Protein AF-A0A6L5C027-F1 (afdb_monomer_lite)

Sequence (133 aa):
MFKRNLLSKTFIPHSMFSRAAFEQFALDFLCLGNGYLERRRSVPGGTWQLVPPLAKYMRAGPEGRFYQVQRFKNEHAFEAGECVYLREADLHQEIYGLPEWISALQSALLNESATLFRRKYYENGSHAGFTCT

Radius of gyration: 21.24 Å; chains: 1; bounding box: 52×37×56 Å

Foldseek 3Di:
DVVLVVVLVPDDADQQEHSVQSSQQVCCCQAFQKGKWFFDADPVRDGRHTHTDNRVQWDQDPPRWIWGDPDDPDTDIDDHPRMDMGGDDDPPDPGHHHHPCVVVVVVVVVVVVVVVVVVCCVVVVDPPDDDDD

Secondary structure (DSSP, 8-state):
-HHHHHHHHHPPPBTTB-HHHHHHHHHHHHHHSEEEEEEEEPTTS-EEEEE---GGGEEE-GGG-EEEESSTT-EEEPPTTTEEEEE---SS-SSSPPPTHHHHHHHHHHHHHHHHHHHHHHHT---S-----

Structure (mmCIF, N/CA/C/O backbone):
data_AF-A0A6L5C027-F1
#
_entry.id   AF-A0A6L5C027-F1
#
loop_
_atom_site.group_PDB
_atom_site.id
_atom_site.type_symbol
_atom_site.label_atom_id
_atom_site.label_alt_id
_atom_site.label_comp_id
_atom_site.label_asym_id
_atom_site.label_entity_id
_atom_site.label_seq_id
_atom_site.pdbx_PDB_ins_code
_atom_site.Cartn_x
_atom_site.Cartn_y
_atom_site.Cartn_z
_atom_site.occupancy
_atom_site.B_iso_or_equiv
_atom_site.auth_seq_id
_atom_site.auth_comp_id
_atom_site.auth_asym_id
_atom_site.auth_atom_id
_atom_site.pdbx_PDB_model_num
ATOM 1 N N . MET A 1 1 ? 6.146 -10.064 -7.812 1.00 59.22 1 MET A N 1
ATOM 2 C CA . MET A 1 1 ? 4.889 -10.858 -7.838 1.00 59.22 1 MET A CA 1
ATOM 3 C C . MET A 1 1 ? 4.970 -12.213 -7.126 1.00 59.22 1 MET A C 1
ATOM 5 O O . MET A 1 1 ? 3.983 -12.604 -6.518 1.00 59.22 1 MET A O 1
ATOM 9 N N . PHE A 1 2 ? 6.106 -12.925 -7.141 1.00 72.44 2 PHE A N 1
ATOM 10 C CA . PHE A 1 2 ? 6.237 -14.222 -6.450 1.00 72.44 2 PHE A CA 1
ATOM 11 C C . PHE A 1 2 ? 6.004 -14.142 -4.926 1.00 72.44 2 PHE A C 1
ATOM 13 O O . PHE A 1 2 ? 5.174 -14.885 -4.407 1.00 72.44 2 PHE A O 1
ATOM 20 N N . LYS A 1 3 ? 6.643 -13.181 -4.233 1.00 74.75 3 LYS A N 1
ATOM 21 C CA . LYS A 1 3 ? 6.467 -12.950 -2.782 1.00 74.75 3 LYS A CA 1
ATOM 22 C C . LYS A 1 3 ? 4.982 -12.779 -2.392 1.00 74.75 3 LYS A C 1
ATOM 24 O O . LYS A 1 3 ? 4.515 -13.442 -1.475 1.00 74.75 3 LYS A O 1
ATOM 29 N N . ARG A 1 4 ? 4.212 -11.983 -3.152 1.00 77.88 4 ARG A N 1
ATOM 30 C CA . ARG A 1 4 ? 2.757 -11.795 -2.955 1.00 77.88 4 ARG A CA 1
ATOM 31 C C . ARG A 1 4 ? 1.981 -13.112 -3.041 1.00 77.88 4 ARG A C 1
ATOM 33 O O . ARG A 1 4 ? 1.147 -13.398 -2.190 1.00 77.88 4 ARG A O 1
ATOM 40 N N . ASN A 1 5 ? 2.251 -13.917 -4.069 1.00 78.94 5 ASN A N 1
ATOM 41 C CA . ASN A 1 5 ? 1.534 -15.177 -4.276 1.00 78.94 5 ASN A CA 1
ATOM 42 C C . ASN A 1 5 ? 1.873 -16.213 -3.190 1.00 78.94 5 ASN A C 1
ATOM 44 O O . ASN A 1 5 ? 1.002 -16.986 -2.798 1.00 78.94 5 ASN A O 1
ATOM 48 N N . LEU A 1 6 ? 3.110 -16.213 -2.679 1.00 82.38 6 LEU A N 1
ATOM 49 C CA . LEU A 1 6 ? 3.509 -17.045 -1.543 1.00 82.38 6 LEU A CA 1
ATOM 50 C C . LEU A 1 6 ? 2.770 -16.630 -0.264 1.00 82.38 6 LEU A C 1
ATOM 52 O O . LEU A 1 6 ? 2.165 -17.480 0.383 1.00 82.38 6 LEU A O 1
ATOM 56 N N . LEU A 1 7 ? 2.743 -15.327 0.035 1.00 78.69 7 LEU A N 1
ATOM 57 C CA . LEU A 1 7 ? 2.018 -14.778 1.182 1.00 78.69 7 LEU A CA 1
ATOM 58 C C . LEU A 1 7 ? 0.522 -15.103 1.112 1.00 78.69 7 LEU A C 1
ATOM 60 O O . LEU A 1 7 ? -0.064 -15.522 2.108 1.00 78.69 7 LEU A O 1
ATOM 64 N N . SER A 1 8 ? -0.098 -14.957 -0.066 1.00 75.69 8 SER A N 1
ATOM 65 C CA . SER A 1 8 ? -1.503 -15.331 -0.263 1.00 75.69 8 SER A CA 1
ATOM 66 C C . SER A 1 8 ? -1.705 -16.819 0.022 1.00 75.69 8 SER A C 1
ATOM 68 O O . SER A 1 8 ? -2.650 -17.196 0.706 1.00 75.69 8 SER A O 1
ATOM 70 N N . LYS A 1 9 ? -0.810 -17.709 -0.426 1.00 76.88 9 LYS A N 1
ATOM 71 C CA . LYS A 1 9 ? -0.921 -19.151 -0.135 1.00 76.88 9 LYS A CA 1
ATOM 72 C C . LYS A 1 9 ? -0.850 -19.475 1.360 1.00 76.88 9 LYS A C 1
ATOM 74 O O . LYS A 1 9 ? -1.609 -20.331 1.796 1.00 76.88 9 LYS A O 1
ATOM 79 N N . THR A 1 10 ? -0.014 -18.781 2.128 1.00 80.56 10 THR A N 1
ATOM 80 C CA . THR A 1 10 ? 0.103 -18.965 3.587 1.00 80.56 10 THR A CA 1
ATOM 81 C C . THR A 1 10 ? -1.000 -18.275 4.390 1.00 80.56 10 THR A C 1
ATOM 83 O O . THR A 1 10 ? -1.108 -18.495 5.593 1.00 80.56 10 THR A O 1
ATOM 86 N N . PHE A 1 11 ? -1.818 -17.434 3.753 1.00 81.25 11 PHE A N 1
ATOM 87 C CA . PHE A 1 11 ? -2.873 -16.693 4.429 1.00 81.25 11 PHE A CA 1
ATOM 88 C C . PHE A 1 11 ? -4.040 -17.603 4.833 1.00 81.25 11 PHE A C 1
ATOM 90 O O . PHE A 1 11 ? -4.673 -18.250 3.988 1.00 81.25 11 PHE A O 1
ATOM 97 N N . ILE A 1 12 ? -4.347 -17.599 6.132 1.00 78.62 12 ILE A N 1
ATOM 98 C CA . ILE A 1 12 ? -5.512 -18.267 6.710 1.00 78.62 12 ILE A CA 1
ATOM 99 C C . ILE A 1 12 ? -6.711 -17.324 6.541 1.00 78.62 12 ILE A C 1
ATOM 101 O O . ILE A 1 12 ? -6.691 -16.221 7.089 1.00 78.62 12 ILE A O 1
ATOM 105 N N . PRO A 1 13 ? -7.743 -17.709 5.772 1.00 75.94 13 PRO A N 1
ATOM 106 C CA . PRO A 1 13 ? -8.883 -16.840 5.519 1.00 75.94 13 PRO A CA 1
ATOM 107 C C . PRO A 1 13 ? -9.633 -16.536 6.818 1.00 75.94 13 PRO A C 1
ATOM 109 O O . PRO A 1 13 ? -9.960 -17.442 7.583 1.00 75.94 13 PRO A O 1
ATOM 112 N N . HIS A 1 14 ? -9.937 -15.259 7.039 1.00 80.06 14 HIS A N 1
ATOM 113 C CA . HIS A 1 14 ? -10.714 -14.795 8.181 1.00 80.06 14 HIS A CA 1
ATOM 114 C C . HIS A 1 14 ? -12.042 -14.204 7.693 1.00 80.06 14 HIS A C 1
ATOM 116 O O . HIS A 1 14 ? -12.087 -13.560 6.646 1.00 80.06 14 HIS A O 1
ATOM 122 N N . SER A 1 15 ? -13.130 -14.376 8.449 1.00 76.38 15 SER A N 1
ATOM 123 C CA . SER A 1 15 ? -14.467 -13.879 8.066 1.00 76.38 15 SER A CA 1
ATOM 124 C C . SER A 1 15 ? -14.481 -12.372 7.777 1.00 76.38 15 SER A C 1
ATOM 126 O O . SER A 1 15 ? -15.106 -11.922 6.823 1.00 76.38 15 SER A O 1
ATOM 128 N N . MET A 1 16 ? -13.726 -11.605 8.565 1.00 79.81 16 MET A N 1
ATOM 129 C CA . MET A 1 16 ? -13.584 -10.151 8.421 1.00 79.81 16 MET A CA 1
ATOM 130 C C . MET A 1 16 ? -12.512 -9.712 7.407 1.00 79.81 16 MET A C 1
ATOM 132 O O . MET A 1 16 ? -12.450 -8.529 7.086 1.00 79.81 16 MET A O 1
ATOM 136 N N . PHE A 1 17 ? -11.651 -10.610 6.910 1.00 82.81 17 PHE A N 1
ATOM 137 C CA . PHE A 1 17 ? -10.529 -10.242 6.039 1.00 82.81 17 PHE A CA 1
ATOM 138 C C . PHE A 1 17 ? -10.364 -11.239 4.894 1.00 82.81 17 PHE A C 1
ATOM 140 O O . PHE A 1 17 ? -9.876 -12.360 5.059 1.00 82.81 17 PHE A O 1
ATOM 147 N N . SER A 1 18 ? -10.813 -10.817 3.712 1.00 85.00 18 SER A N 1
ATOM 148 C CA . SER A 1 18 ? -10.829 -11.669 2.530 1.00 85.00 18 SER A CA 1
ATOM 149 C C . SER A 1 18 ? -9.426 -11.864 1.958 1.00 85.00 18 SER A C 1
ATOM 151 O O . SER A 1 18 ? -8.546 -11.013 2.083 1.00 85.00 18 SER A O 1
ATOM 153 N N . ARG A 1 19 ? -9.228 -12.977 1.247 1.00 83.19 19 ARG A N 1
ATOM 154 C CA . ARG A 1 19 ? -7.971 -13.251 0.538 1.00 83.19 19 ARG A CA 1
ATOM 155 C C . ARG A 1 19 ? -7.637 -12.162 -0.491 1.00 83.19 19 ARG A C 1
ATOM 157 O O . ARG A 1 19 ? -6.481 -11.778 -0.601 1.00 83.19 19 ARG A O 1
ATOM 164 N N . ALA A 1 20 ? -8.643 -11.626 -1.185 1.00 85.38 20 ALA A N 1
ATOM 165 C CA . ALA A 1 20 ? -8.457 -10.526 -2.133 1.00 85.38 20 ALA A CA 1
ATOM 166 C C . ALA A 1 20 ? -7.992 -9.233 -1.438 1.00 85.38 20 ALA A C 1
ATOM 168 O O . ALA A 1 20 ? -7.095 -8.552 -1.930 1.00 85.38 20 ALA A O 1
ATOM 169 N N . ALA A 1 21 ? -8.556 -8.923 -0.266 1.00 85.88 21 ALA A N 1
ATOM 170 C CA . ALA A 1 21 ? -8.118 -7.798 0.554 1.00 85.88 21 ALA A CA 1
ATOM 171 C C . ALA A 1 21 ? -6.669 -7.996 1.035 1.00 85.88 21 ALA A C 1
ATOM 173 O O . ALA A 1 21 ? -5.850 -7.088 0.942 1.00 85.88 21 ALA A O 1
ATOM 174 N N . PHE A 1 22 ? -6.301 -9.202 1.462 1.00 87.06 22 PHE A N 1
ATOM 175 C CA . PHE A 1 22 ? -4.915 -9.494 1.823 1.00 87.06 22 PHE A CA 1
ATOM 176 C C . PHE A 1 22 ? -3.946 -9.360 0.638 1.00 87.06 22 PHE A C 1
ATOM 178 O O . PHE A 1 22 ? -2.860 -8.809 0.790 1.00 87.06 22 PHE A O 1
ATOM 185 N N . GLU A 1 23 ? -4.331 -9.818 -0.554 1.00 87.12 23 GLU A N 1
ATOM 186 C CA . GLU A 1 23 ? -3.500 -9.695 -1.756 1.00 87.12 23 GLU A CA 1
ATOM 187 C C . GLU A 1 23 ? -3.239 -8.243 -2.151 1.00 87.12 23 GLU A C 1
ATOM 189 O O . GLU A 1 23 ? -2.109 -7.916 -2.523 1.00 87.12 23 GLU A O 1
ATOM 194 N N . GLN A 1 24 ? -4.254 -7.382 -2.043 1.00 87.25 24 GLN A N 1
ATOM 195 C CA . GLN A 1 24 ? -4.112 -5.946 -2.270 1.00 87.25 24 GLN A CA 1
ATOM 196 C C . GLN A 1 24 ? -3.200 -5.313 -1.213 1.00 87.25 24 GLN A C 1
ATOM 198 O O . GLN A 1 24 ? -2.249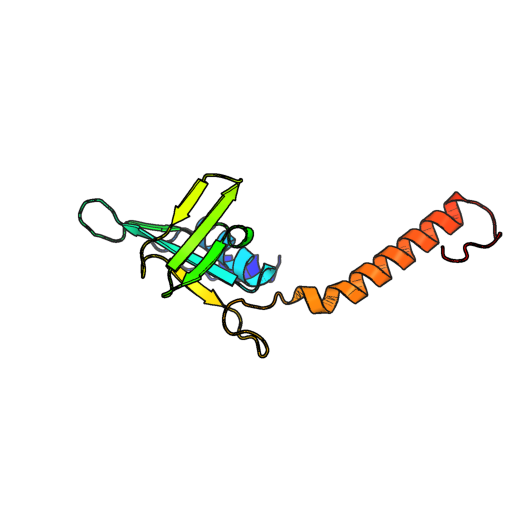 -4.626 -1.568 1.00 87.25 24 GLN A O 1
ATOM 203 N N . PHE A 1 25 ? -3.424 -5.614 0.068 1.00 87.44 25 PHE A N 1
ATOM 204 C CA . PHE A 1 25 ? -2.598 -5.107 1.165 1.00 87.44 25 PHE A CA 1
ATOM 205 C C . PHE A 1 25 ? -1.124 -5.513 1.024 1.00 87.44 25 PHE A C 1
ATOM 207 O O . PHE A 1 25 ? -0.228 -4.682 1.150 1.00 87.44 25 PHE A O 1
ATOM 214 N N . ALA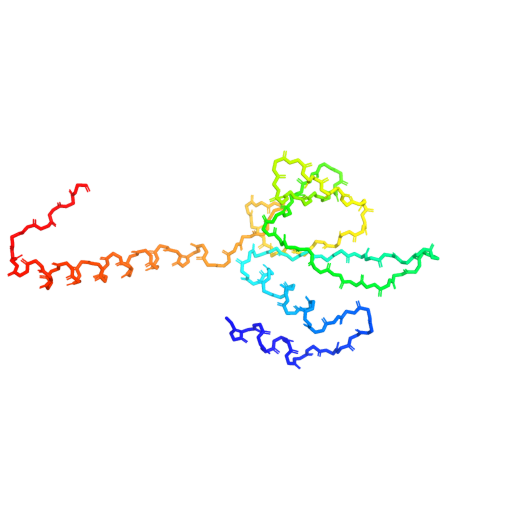 A 1 26 ? -0.863 -6.784 0.710 1.00 86.69 26 ALA A N 1
ATOM 215 C CA . ALA A 1 26 ? 0.488 -7.288 0.497 1.00 86.69 26 ALA A CA 1
ATOM 216 C C . ALA A 1 26 ? 1.147 -6.659 -0.739 1.00 86.69 26 ALA A C 1
ATOM 218 O O . ALA A 1 26 ? 2.355 -6.436 -0.738 1.00 86.69 26 ALA A O 1
ATOM 219 N N . LEU A 1 27 ? 0.379 -6.379 -1.796 1.00 87.06 27 LEU A N 1
ATOM 220 C CA . LEU A 1 27 ? 0.886 -5.670 -2.968 1.00 87.06 27 LEU A CA 1
ATOM 221 C C . LEU A 1 27 ? 1.261 -4.233 -2.617 1.00 87.06 27 LEU A C 1
ATOM 223 O O . LEU A 1 27 ? 2.361 -3.815 -2.958 1.00 87.06 27 LEU A O 1
ATOM 227 N N . ASP A 1 28 ? 0.390 -3.508 -1.921 1.00 87.38 28 ASP A N 1
ATOM 228 C CA . ASP A 1 28 ? 0.644 -2.124 -1.524 1.00 87.38 28 ASP A CA 1
ATOM 229 C C . ASP A 1 28 ? 1.867 -2.033 -0.599 1.00 87.38 28 ASP A C 1
ATOM 231 O O . ASP A 1 28 ? 2.760 -1.221 -0.837 1.00 87.38 28 ASP A O 1
ATOM 235 N N . PHE A 1 29 ? 1.993 -2.952 0.362 1.00 85.00 29 PHE A N 1
ATOM 236 C CA . PHE A 1 29 ? 3.170 -3.036 1.223 1.00 85.00 29 PHE A CA 1
ATOM 237 C C . PHE A 1 29 ? 4.453 -3.334 0.429 1.00 85.00 29 PHE A C 1
ATOM 239 O O . PHE A 1 29 ? 5.422 -2.596 0.541 1.00 85.00 29 PHE A O 1
ATOM 246 N N . LEU A 1 30 ? 4.459 -4.355 -0.436 1.00 83.88 30 LEU A N 1
ATOM 247 C CA . LEU A 1 30 ? 5.653 -4.729 -1.210 1.00 83.88 30 LEU A CA 1
ATOM 248 C C . LEU A 1 30 ? 6.032 -3.703 -2.290 1.00 83.88 30 LEU A C 1
ATOM 250 O O . LEU A 1 30 ? 7.202 -3.585 -2.645 1.00 83.88 30 LEU A O 1
ATOM 254 N N . CYS A 1 31 ? 5.054 -3.017 -2.882 1.00 83.00 31 CYS A N 1
ATOM 255 C CA . CYS A 1 31 ? 5.293 -2.080 -3.978 1.00 83.00 31 CYS A CA 1
ATOM 256 C C . CYS A 1 31 ? 5.519 -0.650 -3.504 1.00 83.00 31 CYS A C 1
ATOM 258 O O . CYS A 1 31 ? 6.195 0.093 -4.205 1.00 83.00 31 CYS A O 1
ATOM 260 N N . LEU A 1 32 ? 4.935 -0.229 -2.387 1.00 81.31 32 LEU A N 1
ATOM 261 C CA . LEU A 1 32 ? 5.013 1.157 -1.926 1.00 81.31 32 LEU A CA 1
ATOM 262 C C . LEU A 1 32 ? 5.684 1.293 -0.557 1.00 81.31 32 LEU A C 1
ATOM 264 O O . LEU A 1 32 ? 5.884 2.423 -0.131 1.00 81.31 32 LEU A O 1
ATOM 268 N N . GLY A 1 33 ? 5.995 0.196 0.140 1.00 81.12 33 GLY A N 1
ATOM 269 C CA . GLY A 1 33 ? 6.469 0.223 1.532 1.00 81.12 33 GLY A CA 1
ATOM 270 C C . GLY A 1 33 ? 5.382 0.647 2.530 1.00 81.12 33 GLY A C 1
ATOM 271 O O . GLY A 1 33 ? 5.668 0.895 3.699 1.00 81.12 33 GLY A O 1
ATOM 272 N N . ASN A 1 34 ? 4.133 0.770 2.066 1.00 85.69 34 ASN A N 1
ATOM 273 C CA . ASN A 1 34 ? 3.019 1.363 2.796 1.00 85.69 34 ASN A CA 1
ATOM 274 C C . ASN A 1 34 ? 1.780 0.478 2.651 1.00 85.69 34 ASN A C 1
ATOM 276 O O . ASN A 1 34 ? 1.261 0.306 1.549 1.00 85.69 34 ASN A O 1
ATOM 280 N N . GLY A 1 35 ? 1.293 -0.068 3.761 1.00 86.12 35 GLY A N 1
ATOM 281 C CA . GLY A 1 35 ? 0.070 -0.859 3.831 1.00 86.12 35 GLY A CA 1
ATOM 282 C C . GLY A 1 35 ? -0.959 -0.177 4.723 1.00 86.12 35 GLY A C 1
ATOM 283 O O . GLY A 1 35 ? -0.699 0.065 5.898 1.00 86.12 35 GLY A O 1
ATOM 284 N N . TYR A 1 36 ? -2.147 0.094 4.192 1.00 87.44 36 TYR A N 1
ATOM 285 C CA . TYR A 1 36 ? -3.259 0.647 4.966 1.00 87.44 36 TYR A CA 1
ATOM 286 C C . TYR A 1 36 ? -4.378 -0.384 5.085 1.00 87.44 36 TYR A C 1
ATOM 288 O O . TYR A 1 36 ? -4.668 -1.103 4.129 1.00 87.44 36 TYR A O 1
ATOM 296 N N . LEU A 1 37 ? -5.028 -0.440 6.245 1.00 87.94 37 LEU A N 1
ATOM 297 C CA . LEU A 1 37 ? -6.221 -1.248 6.488 1.00 87.94 37 LEU A CA 1
ATOM 298 C C . LEU A 1 37 ? -7.288 -0.384 7.144 1.00 87.94 37 LEU A C 1
ATOM 300 O O . LEU A 1 37 ? -7.123 0.059 8.275 1.00 87.94 37 LEU A O 1
ATOM 304 N N . GLU A 1 38 ? -8.383 -0.160 6.431 1.00 88.06 38 GLU A N 1
ATOM 305 C CA . GLU A 1 38 ? -9.588 0.472 6.948 1.00 88.06 38 GLU A CA 1
ATOM 306 C C . GLU A 1 38 ? -10.450 -0.575 7.653 1.00 88.06 38 GLU A C 1
ATOM 308 O O . GLU A 1 38 ? -10.781 -1.631 7.102 1.00 88.06 38 GLU A O 1
ATOM 313 N N . ARG A 1 39 ? -10.855 -0.256 8.876 1.00 85.75 39 ARG A N 1
ATOM 314 C CA . ARG A 1 39 ? -11.844 -1.006 9.628 1.00 85.75 39 ARG A CA 1
ATOM 315 C C . ARG A 1 39 ? -13.234 -0.479 9.298 1.00 85.75 39 ARG A C 1
ATOM 317 O O . ARG A 1 39 ? -13.627 0.581 9.760 1.00 85.75 39 ARG A O 1
ATOM 324 N N . ARG A 1 40 ? -14.022 -1.242 8.540 1.00 83.19 40 ARG A N 1
ATOM 325 C CA . ARG A 1 40 ? -15.440 -0.923 8.346 1.00 83.19 40 ARG A CA 1
ATOM 326 C C . ARG A 1 40 ? -16.252 -1.443 9.514 1.00 83.19 40 ARG A C 1
ATOM 328 O O . ARG A 1 40 ? -16.297 -2.654 9.755 1.00 83.19 40 ARG A O 1
ATOM 335 N N . ARG A 1 41 ? -16.928 -0.537 10.212 1.00 81.56 41 ARG A N 1
ATOM 336 C CA . ARG A 1 41 ? -17.891 -0.875 11.262 1.00 81.56 41 ARG A CA 1
ATOM 337 C C . ARG A 1 41 ? -19.293 -1.020 10.673 1.00 81.56 41 ARG A C 1
ATOM 339 O O . ARG A 1 41 ? -19.676 -0.288 9.766 1.00 81.56 41 ARG A O 1
ATOM 346 N N . SER A 1 42 ? -20.054 -1.974 11.193 1.00 76.62 42 SER A N 1
ATOM 347 C CA . SER A 1 42 ? -21.497 -2.054 10.965 1.00 76.62 42 SER A CA 1
ATOM 348 C C . SER A 1 42 ? -22.225 -1.091 11.911 1.00 76.62 42 SER A C 1
ATOM 350 O O . SER A 1 42 ? -21.674 -0.703 12.941 1.00 76.62 42 SER A O 1
ATOM 352 N N . VAL A 1 43 ? -23.472 -0.735 11.595 1.00 71.25 43 VAL A N 1
ATOM 353 C CA . VAL A 1 43 ? -24.333 0.161 12.399 1.00 71.25 43 VAL A CA 1
ATOM 354 C C . VAL A 1 43 ? -24.396 -0.204 13.897 1.00 71.25 43 VAL A C 1
ATOM 356 O O . VAL A 1 43 ? -24.392 0.713 14.713 1.00 71.25 43 VAL A O 1
ATOM 359 N N . PRO A 1 44 ? -24.366 -1.488 14.319 1.00 76.69 44 PRO A N 1
ATOM 360 C CA . PRO A 1 44 ? -24.321 -1.845 15.740 1.00 76.69 44 PRO A CA 1
ATOM 361 C C . PRO A 1 44 ? -22.945 -1.634 16.409 1.00 76.69 44 PRO A C 1
ATOM 363 O O . PRO A 1 44 ? -22.763 -2.022 17.557 1.00 76.69 44 PRO A O 1
ATOM 366 N N . GLY A 1 45 ? -21.947 -1.090 15.704 1.00 67.62 45 GLY A N 1
ATOM 367 C CA . GLY A 1 45 ? -20.603 -0.804 16.223 1.00 67.62 45 GLY A CA 1
ATOM 368 C C . GLY A 1 45 ? -19.591 -1.952 16.112 1.00 67.62 45 GLY A C 1
ATOM 369 O O . GLY A 1 45 ? -18.413 -1.757 16.411 1.00 67.62 45 GLY A O 1
ATOM 370 N N . GLY A 1 46 ? -20.010 -3.134 15.650 1.00 76.06 46 GLY A N 1
ATOM 371 C CA . GLY A 1 46 ? -19.114 -4.269 15.407 1.00 76.06 46 GLY A CA 1
ATOM 372 C C . GLY A 1 46 ? -18.253 -4.086 14.152 1.00 76.06 46 GLY A C 1
ATOM 373 O O . GLY A 1 46 ? -18.719 -3.545 13.148 1.00 76.06 46 GLY A O 1
ATOM 374 N N . THR A 1 47 ? -17.007 -4.566 14.182 1.00 78.12 47 THR A N 1
ATOM 375 C CA . THR A 1 47 ? -16.148 -4.631 12.988 1.00 78.12 47 THR A CA 1
ATOM 376 C C . THR A 1 47 ? -16.747 -5.613 11.984 1.00 78.12 47 THR A C 1
ATOM 378 O O . THR A 1 47 ? -16.848 -6.804 12.262 1.00 78.12 47 THR A O 1
ATOM 381 N N . TRP A 1 48 ? -17.153 -5.110 10.821 1.00 77.94 48 TRP A N 1
ATOM 382 C CA . TRP A 1 48 ? -17.739 -5.910 9.750 1.00 77.94 48 TRP A CA 1
ATOM 383 C C . TRP A 1 48 ? -16.662 -6.476 8.828 1.00 77.94 48 TRP A C 1
ATOM 385 O O . TRP A 1 48 ? -16.648 -7.670 8.534 1.00 77.94 48 TRP A O 1
ATOM 395 N N . GLN A 1 49 ? -15.747 -5.618 8.373 1.00 84.19 49 GLN A N 1
ATOM 396 C CA . GLN A 1 49 ? -14.746 -5.995 7.383 1.00 84.19 49 GLN A CA 1
ATOM 397 C C . GLN A 1 49 ? -13.499 -5.116 7.481 1.00 84.19 49 GLN A C 1
ATOM 399 O O . GLN A 1 49 ? -13.592 -3.914 7.718 1.00 84.19 49 GLN A O 1
ATOM 404 N N . LEU A 1 50 ? -12.338 -5.720 7.248 1.00 85.00 50 LEU A N 1
ATOM 405 C CA . LEU A 1 50 ? -11.076 -5.028 7.025 1.00 85.00 50 LEU A CA 1
ATOM 406 C C . LEU A 1 50 ? -10.864 -4.883 5.519 1.00 85.00 50 LEU A C 1
ATOM 408 O O . LEU A 1 50 ? -10.805 -5.881 4.796 1.00 85.00 50 LEU A O 1
ATOM 412 N N . VAL A 1 51 ? -10.770 -3.645 5.044 1.00 86.06 51 VAL A N 1
ATOM 413 C CA . VAL A 1 51 ? -10.591 -3.341 3.624 1.00 86.06 51 VAL A CA 1
ATOM 414 C C . VAL A 1 51 ? -9.345 -2.483 3.440 1.00 86.06 51 VAL A C 1
ATOM 416 O O . VAL A 1 51 ? -9.225 -1.453 4.090 1.00 86.06 51 VAL A O 1
ATOM 419 N N . PRO A 1 52 ? -8.400 -2.864 2.569 1.00 88.38 52 PRO A N 1
ATOM 420 C CA . PRO A 1 52 ? -7.262 -2.013 2.261 1.00 88.38 52 PRO A CA 1
ATOM 421 C C . PRO A 1 52 ? -7.680 -0.885 1.306 1.00 88.38 52 PRO A C 1
ATOM 423 O O . PRO A 1 52 ? -8.112 -1.166 0.181 1.00 88.38 52 PRO A O 1
ATOM 426 N N . PRO A 1 53 ? -7.569 0.394 1.700 1.00 86.31 53 PRO A N 1
ATOM 427 C CA . PRO A 1 53 ? -7.672 1.488 0.749 1.00 86.31 53 PRO A CA 1
ATOM 428 C C . PRO A 1 53 ? -6.413 1.539 -0.125 1.00 86.31 53 PRO A C 1
ATOM 430 O O . PRO A 1 53 ? -5.317 1.192 0.307 1.00 86.31 53 PRO A O 1
ATOM 433 N N . LEU A 1 54 ? -6.565 2.024 -1.360 1.00 84.38 54 LEU A N 1
ATOM 434 C CA . LEU A 1 54 ? -5.460 2.175 -2.309 1.00 84.38 54 LEU A CA 1
ATOM 435 C C . LEU A 1 54 ? -4.368 3.093 -1.740 1.00 84.38 54 LEU A C 1
ATOM 437 O O . LEU A 1 54 ? -4.548 4.316 -1.699 1.00 84.38 54 LEU A O 1
ATOM 441 N N . ALA A 1 55 ? -3.222 2.517 -1.373 1.00 83.00 55 ALA A N 1
ATOM 442 C CA . ALA A 1 55 ? -2.140 3.225 -0.685 1.00 83.00 55 ALA A CA 1
ATOM 443 C C . ALA A 1 55 ? -1.601 4.440 -1.465 1.00 83.00 55 ALA A C 1
ATOM 445 O O . ALA A 1 55 ? -1.263 5.459 -0.871 1.00 83.00 55 ALA A O 1
ATOM 446 N N . LYS A 1 56 ? -1.613 4.398 -2.805 1.00 82.31 56 LYS A N 1
ATOM 447 C CA . LYS A 1 56 ? -1.189 5.517 -3.672 1.00 82.31 56 LYS A CA 1
ATOM 448 C C . LYS A 1 56 ? -1.933 6.834 -3.391 1.00 82.31 56 LYS A C 1
ATOM 450 O O . LYS A 1 56 ? -1.357 7.920 -3.520 1.00 82.31 56 LYS A O 1
ATOM 455 N N . TYR A 1 57 ? -3.213 6.741 -3.038 1.00 83.88 57 TYR A N 1
ATOM 456 C CA . TYR A 1 57 ? -4.094 7.892 -2.823 1.00 83.88 57 TYR A CA 1
ATOM 457 C C . TYR A 1 57 ? -4.218 8.282 -1.350 1.00 83.88 57 TYR A C 1
ATOM 459 O O . TYR A 1 57 ? -4.923 9.237 -1.037 1.00 83.88 57 TYR A O 1
ATOM 467 N N . MET A 1 58 ? -3.543 7.561 -0.455 1.00 85.00 58 MET A N 1
ATOM 468 C CA . MET A 1 58 ? -3.545 7.850 0.972 1.00 85.00 58 MET A CA 1
ATOM 469 C C . MET A 1 58 ? -2.557 8.969 1.290 1.00 85.00 58 MET A C 1
ATOM 471 O O . MET A 1 58 ? -1.471 9.059 0.711 1.00 85.00 58 MET A O 1
ATOM 475 N N . ARG A 1 59 ? -2.944 9.841 2.213 1.00 84.06 59 ARG A N 1
ATOM 476 C CA . ARG A 1 59 ? -2.118 10.909 2.771 1.00 84.06 59 ARG A CA 1
ATOM 477 C C . ARG A 1 59 ? -2.223 10.866 4.287 1.00 84.06 59 ARG A C 1
ATOM 479 O O . ARG A 1 59 ? -3.321 10.746 4.828 1.00 84.06 59 ARG A O 1
ATOM 486 N N . ALA A 1 60 ? -1.082 10.959 4.957 1.00 81.06 60 ALA A N 1
ATOM 487 C CA . ALA A 1 60 ? -1.024 11.215 6.387 1.00 81.06 60 ALA A CA 1
ATOM 488 C C . ALA A 1 60 ? -1.339 12.694 6.633 1.00 81.06 60 ALA A C 1
ATOM 490 O O . ALA A 1 60 ? -0.735 13.568 6.008 1.00 81.06 60 ALA A O 1
ATOM 491 N N . GLY A 1 61 ? -2.295 12.969 7.512 1.00 79.50 61 GLY A N 1
ATOM 492 C CA . GLY A 1 61 ? -2.549 14.309 8.019 1.00 79.50 61 GLY A CA 1
ATOM 493 C C . GLY A 1 61 ? -2.224 14.427 9.509 1.00 79.50 61 GLY A C 1
ATOM 494 O O . GLY A 1 61 ? -1.683 13.495 10.111 1.00 79.50 61 GLY A O 1
ATOM 495 N N . PRO A 1 62 ? -2.514 15.591 10.109 1.00 72.56 62 PRO A N 1
ATOM 496 C CA . PRO A 1 62 ? -2.209 15.850 11.509 1.00 72.56 62 PRO A CA 1
ATOM 497 C C . PRO A 1 62 ? -2.989 14.909 12.439 1.00 72.56 62 PRO A C 1
ATOM 499 O O . PRO A 1 62 ? -4.061 14.410 12.092 1.00 72.56 62 PRO A O 1
ATOM 502 N N . GLU A 1 63 ? -2.429 14.663 13.627 1.00 70.62 63 GLU A N 1
ATOM 503 C CA . GLU A 1 63 ? -3.056 13.859 14.692 1.00 70.62 63 GLU A CA 1
ATOM 504 C C . GLU A 1 63 ? -3.382 12.403 14.303 1.00 70.62 63 GLU A C 1
ATOM 506 O O . GLU A 1 63 ? -4.348 11.817 14.789 1.00 70.62 63 GLU A O 1
ATOM 511 N N . GLY A 1 64 ? -2.591 11.796 13.410 1.00 71.12 64 GLY A N 1
ATOM 512 C CA . GLY A 1 64 ? -2.764 10.386 13.033 1.00 71.12 64 GLY A CA 1
ATOM 513 C C . GLY A 1 64 ? -4.011 10.115 12.186 1.00 71.12 64 GLY A C 1
ATOM 514 O O . GLY A 1 64 ? -4.455 8.970 12.087 1.00 71.12 64 GLY A O 1
ATOM 515 N N . ARG A 1 65 ? -4.586 11.156 11.572 1.00 79.50 65 ARG A N 1
ATOM 516 C CA . ARG A 1 65 ? -5.681 11.020 10.609 1.00 79.50 65 ARG A CA 1
ATOM 517 C C . ARG A 1 65 ? -5.139 10.685 9.229 1.00 79.50 65 ARG A C 1
ATOM 519 O O . ARG A 1 65 ? -4.107 11.208 8.805 1.00 79.50 65 ARG A O 1
ATOM 526 N N . PHE A 1 66 ? -5.877 9.854 8.505 1.00 83.19 66 PHE A N 1
ATOM 527 C CA . PHE A 1 66 ? -5.568 9.521 7.122 1.00 83.19 66 PHE A CA 1
ATOM 528 C C . PHE A 1 66 ? -6.639 10.071 6.191 1.00 83.19 66 PHE A C 1
ATOM 530 O O . PHE A 1 66 ? -7.827 10.071 6.511 1.00 83.19 66 PHE A O 1
ATOM 537 N N . TYR A 1 67 ? -6.202 10.518 5.022 1.00 83.06 67 TYR A N 1
ATOM 538 C CA . TYR A 1 67 ? -7.055 11.104 4.000 1.00 83.06 67 TYR A CA 1
ATOM 539 C C . TYR A 1 67 ? -6.846 10.343 2.699 1.00 83.06 67 TYR A C 1
ATOM 541 O O . TYR A 1 67 ? -5.709 10.183 2.253 1.00 83.06 67 TYR A O 1
ATOM 549 N N . GLN A 1 68 ? -7.926 9.880 2.073 1.00 82.94 68 GLN A N 1
ATOM 550 C CA . GLN A 1 68 ? -7.867 9.357 0.714 1.00 82.94 68 GLN A CA 1
ATOM 551 C C . GLN A 1 68 ? -8.258 10.453 -0.272 1.00 82.94 68 GLN A C 1
ATOM 553 O O . GLN A 1 68 ? -9.389 10.937 -0.256 1.00 82.94 68 GLN A O 1
ATOM 558 N N . VAL A 1 69 ? -7.335 10.811 -1.162 1.00 82.44 69 VAL A N 1
ATOM 559 C CA . VAL A 1 69 ? -7.535 11.854 -2.173 1.00 82.44 69 VAL A CA 1
ATOM 560 C C . VAL A 1 69 ? -7.500 11.213 -3.556 1.00 82.44 69 VAL A C 1
ATOM 562 O O . VAL A 1 69 ? -6.433 10.999 -4.131 1.00 82.44 69 VAL A O 1
ATOM 565 N N . GLN A 1 70 ? -8.671 10.868 -4.102 1.00 70.94 70 GLN A N 1
ATOM 566 C CA . GLN A 1 70 ? -8.762 10.209 -5.416 1.00 70.94 70 GLN A CA 1
ATOM 567 C C . GLN A 1 70 ? -8.747 11.212 -6.590 1.00 70.94 70 GLN A C 1
ATOM 569 O O . GLN A 1 70 ? -8.310 10.867 -7.687 1.00 70.94 70 GLN A O 1
ATOM 574 N N . ARG A 1 71 ? -9.200 12.459 -6.372 1.00 62.44 71 ARG A N 1
ATOM 575 C CA . ARG A 1 71 ? -9.154 13.603 -7.312 1.00 62.44 71 ARG A CA 1
ATOM 576 C C . ARG A 1 71 ? -9.633 14.882 -6.607 1.00 62.44 71 ARG A C 1
ATOM 578 O O . ARG A 1 71 ? -10.291 14.771 -5.581 1.00 62.44 71 ARG A O 1
ATOM 585 N N . PHE A 1 72 ? -9.351 16.044 -7.212 1.00 57.16 72 PHE A N 1
ATOM 586 C CA . PHE A 1 72 ? -9.518 17.455 -6.778 1.00 57.16 72 PHE A CA 1
ATOM 587 C C . PHE A 1 72 ? -10.658 17.878 -5.810 1.00 57.16 72 PHE A C 1
ATOM 589 O O . PHE A 1 72 ? -10.633 19.026 -5.383 1.00 57.16 72 PHE A O 1
ATOM 596 N N . LYS A 1 73 ? -11.652 17.043 -5.475 1.00 56.00 73 LYS A N 1
ATOM 597 C CA . LYS A 1 73 ? -12.759 17.379 -4.554 1.00 56.00 73 LYS A CA 1
ATOM 598 C C . LYS A 1 73 ? -13.314 16.234 -3.690 1.00 56.00 73 LYS A C 1
ATOM 600 O O . LYS A 1 73 ? -14.187 16.497 -2.874 1.00 56.00 73 LYS A O 1
ATOM 605 N N . ASN A 1 74 ? -12.847 14.993 -3.842 1.00 59.56 74 ASN A N 1
ATOM 606 C CA . ASN A 1 74 ? -13.322 13.869 -3.021 1.00 59.56 74 ASN A CA 1
ATOM 607 C C . ASN A 1 74 ? -12.222 13.463 -2.042 1.00 59.56 74 ASN A C 1
ATOM 609 O O . ASN A 1 74 ? -11.485 12.503 -2.281 1.00 59.56 74 ASN A O 1
ATOM 613 N N . GLU A 1 75 ? -12.090 14.254 -0.980 1.00 73.56 75 GLU A N 1
ATOM 614 C CA . GLU A 1 75 ? -11.250 13.947 0.173 1.00 73.56 75 GLU A CA 1
ATOM 615 C C . GLU A 1 75 ? -12.076 13.112 1.150 1.00 73.56 75 GLU A C 1
ATOM 617 O O . GLU A 1 75 ? -12.983 13.616 1.810 1.00 73.56 75 GLU A O 1
ATOM 622 N N . HIS A 1 76 ? -11.794 11.813 1.215 1.00 78.94 76 HIS A N 1
ATOM 623 C CA . HIS A 1 76 ? -12.385 10.951 2.229 1.00 78.94 76 HIS A CA 1
ATOM 624 C C . HIS A 1 76 ? -11.480 10.964 3.460 1.00 78.94 76 HIS A C 1
ATOM 626 O O . HIS A 1 76 ? -10.396 10.375 3.444 1.00 78.94 76 HIS A O 1
ATOM 632 N N . ALA A 1 77 ? -11.902 11.676 4.504 1.00 79.38 77 ALA A N 1
ATOM 633 C CA . ALA A 1 77 ? -11.221 11.666 5.790 1.00 79.38 77 ALA A CA 1
ATOM 634 C C . ALA A 1 77 ? -11.646 10.420 6.574 1.00 79.38 77 ALA A C 1
ATOM 636 O O . ALA A 1 77 ? -12.833 10.223 6.829 1.00 79.38 77 ALA A O 1
ATOM 637 N N . PHE A 1 78 ? -10.682 9.589 6.960 1.00 80.94 78 PHE A N 1
ATOM 638 C CA . PHE A 1 78 ? -10.943 8.481 7.872 1.00 80.94 78 PHE A CA 1
ATOM 639 C C . PHE A 1 78 ? -10.914 8.976 9.317 1.00 80.94 78 PHE A C 1
ATOM 641 O O . PHE A 1 78 ? -10.112 9.844 9.677 1.00 80.94 78 PHE A O 1
ATOM 648 N N . GLU A 1 79 ? -11.779 8.407 10.154 1.00 74.50 79 GLU A N 1
ATOM 649 C CA . GLU A 1 79 ? -11.752 8.679 11.588 1.00 74.50 79 GLU A CA 1
ATOM 650 C C . GLU A 1 79 ? -10.460 8.151 12.229 1.00 74.50 79 GLU A C 1
ATOM 652 O O . GLU A 1 79 ? -9.885 7.138 11.812 1.00 74.50 79 GLU A O 1
ATOM 657 N N . ALA A 1 80 ? -9.992 8.850 13.264 1.00 70.44 80 ALA A N 1
ATOM 658 C CA . ALA A 1 80 ? -8.794 8.459 13.995 1.00 70.44 80 ALA A CA 1
ATOM 659 C C . ALA A 1 80 ? -8.978 7.064 14.622 1.00 70.44 80 ALA A C 1
ATOM 661 O O . ALA A 1 80 ? -9.959 6.806 15.319 1.00 70.44 80 ALA A O 1
ATOM 662 N N . GLY A 1 81 ? -8.030 6.159 14.365 1.00 73.50 81 GLY A N 1
ATOM 663 C CA . GLY A 1 81 ? -8.071 4.776 14.854 1.00 73.50 81 GLY A CA 1
ATOM 664 C C . GLY A 1 81 ? -8.886 3.793 14.002 1.00 73.50 81 GLY A C 1
ATOM 665 O O . GLY A 1 81 ? -8.856 2.597 14.288 1.00 73.50 81 GLY A O 1
ATOM 666 N N . GLU A 1 82 ? -9.563 4.245 12.939 1.00 77.56 82 GLU A N 1
ATOM 667 C CA . GLU A 1 82 ? -10.236 3.344 11.987 1.00 77.56 82 GLU A CA 1
ATOM 668 C C . GLU A 1 82 ? -9.300 2.796 10.912 1.00 77.56 82 GLU A C 1
ATOM 670 O O . GLU A 1 82 ? -9.563 1.733 10.352 1.00 77.56 82 GLU A O 1
ATOM 675 N N . CYS A 1 83 ? -8.193 3.485 10.644 1.00 81.88 83 CYS A N 1
ATOM 676 C CA . CYS A 1 83 ? -7.174 3.024 9.714 1.00 81.88 83 CYS A CA 1
ATOM 677 C C . CYS A 1 83 ? -5.918 2.577 10.458 1.00 81.88 83 CYS A C 1
ATOM 679 O O . CYS A 1 83 ? -5.260 3.374 11.127 1.00 81.88 83 CYS A O 1
ATOM 681 N N . VAL A 1 84 ? -5.553 1.308 10.287 1.00 83.81 84 VAL A N 1
ATOM 682 C CA . VAL A 1 84 ? -4.245 0.792 10.686 1.00 83.81 84 VAL A CA 1
ATOM 683 C C . VAL A 1 84 ? -3.263 1.056 9.556 1.00 83.81 84 VAL A C 1
ATOM 685 O O . VAL A 1 84 ? -3.537 0.748 8.394 1.00 83.81 84 VAL A O 1
ATOM 688 N N . TYR A 1 85 ? -2.115 1.618 9.911 1.00 82.62 85 TYR A N 1
ATOM 689 C CA . TYR A 1 85 ? -1.033 1.901 8.985 1.00 82.62 85 TYR A CA 1
ATOM 690 C C . TYR A 1 85 ? 0.187 1.052 9.327 1.00 82.62 85 TYR A C 1
ATOM 692 O O . TYR A 1 85 ? 0.733 1.134 10.426 1.00 82.62 85 TYR A O 1
ATOM 700 N N . LEU A 1 86 ? 0.594 0.225 8.370 1.00 83.00 86 LEU A N 1
ATOM 701 C CA . LEU A 1 86 ? 1.821 -0.546 8.401 1.00 83.00 86 LEU A CA 1
ATOM 702 C C . LEU A 1 86 ? 2.821 0.107 7.449 1.00 83.00 86 LEU A C 1
ATOM 704 O O . LEU A 1 86 ? 2.572 0.187 6.245 1.00 83.00 86 LEU A O 1
ATOM 708 N N . ARG A 1 87 ? 3.961 0.534 7.987 1.00 81.00 87 ARG A N 1
ATOM 709 C CA . ARG A 1 87 ? 5.076 1.064 7.200 1.00 81.00 87 ARG A CA 1
ATOM 710 C C . ARG A 1 87 ? 6.265 0.125 7.254 1.00 81.00 87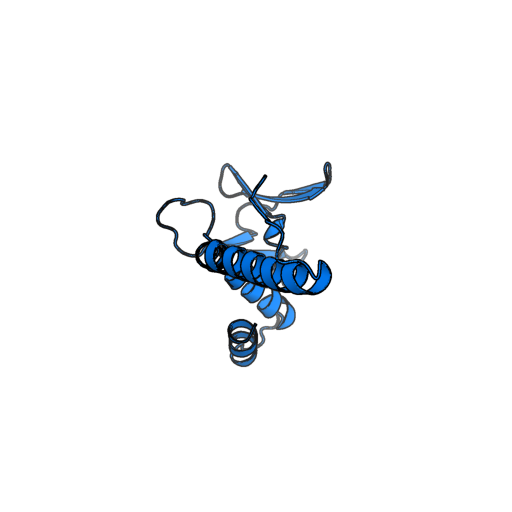 ARG A C 1
ATOM 712 O O . ARG A 1 87 ? 6.529 -0.486 8.291 1.00 81.00 87 ARG A O 1
ATOM 719 N N . GLU A 1 88 ? 6.989 0.045 6.152 1.00 76.69 88 GLU A N 1
ATOM 720 C CA . GLU A 1 88 ? 8.345 -0.484 6.160 1.00 76.69 88 GLU A CA 1
ATOM 721 C C . GLU A 1 88 ? 9.259 0.494 6.915 1.00 76.69 88 GLU A C 1
ATOM 723 O O . GLU A 1 88 ? 9.104 1.714 6.808 1.00 76.69 88 GLU A O 1
ATOM 728 N N . ALA A 1 89 ? 10.145 -0.036 7.761 1.00 65.69 89 ALA A N 1
ATOM 729 C CA . ALA A 1 89 ? 11.009 0.786 8.599 1.00 65.69 89 ALA A CA 1
ATOM 730 C C . ALA A 1 89 ? 12.031 1.520 7.722 1.00 65.69 89 ALA A C 1
ATOM 732 O O . ALA A 1 89 ? 12.893 0.889 7.115 1.00 65.69 89 ALA A O 1
ATOM 733 N N . ASP A 1 90 ? 11.925 2.847 7.674 1.00 66.69 90 ASP A N 1
ATOM 734 C CA . ASP A 1 90 ? 12.864 3.718 6.971 1.00 66.69 90 ASP A CA 1
ATOM 735 C C . ASP A 1 90 ? 13.718 4.523 7.960 1.00 66.69 90 ASP A C 1
ATOM 737 O O . ASP A 1 90 ? 13.266 4.876 9.053 1.00 66.69 90 ASP A O 1
ATOM 741 N N . LEU A 1 91 ? 14.964 4.799 7.566 1.00 61.19 91 LEU A N 1
ATOM 742 C CA . LEU A 1 91 ? 15.941 5.536 8.372 1.00 61.19 91 LEU A CA 1
ATOM 743 C C . LEU A 1 91 ? 15.787 7.061 8.245 1.00 61.19 91 LEU A C 1
ATOM 745 O O . LEU A 1 91 ? 16.276 7.785 9.106 1.00 61.19 91 LEU A O 1
ATOM 749 N N . HIS A 1 92 ? 15.198 7.552 7.149 1.00 60.25 92 HIS A N 1
ATOM 750 C CA . HIS A 1 92 ? 15.173 8.976 6.797 1.00 60.25 92 HIS A CA 1
ATOM 751 C C . HIS A 1 92 ? 13.835 9.650 7.112 1.00 60.25 92 HIS A C 1
ATOM 753 O O . HIS A 1 92 ? 13.810 10.862 7.331 1.00 60.25 92 HIS A O 1
ATOM 759 N N . GLN A 1 93 ? 12.725 8.905 7.127 1.00 62.88 93 GLN A N 1
ATOM 760 C CA . GLN A 1 93 ? 11.395 9.450 7.392 1.00 62.88 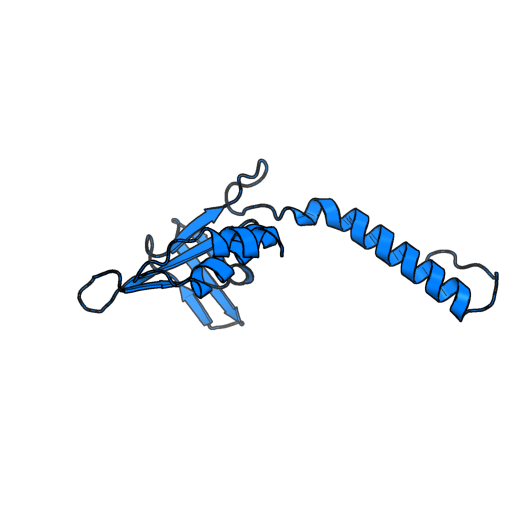93 GLN A CA 1
ATOM 761 C C . GLN A 1 93 ? 10.548 8.556 8.307 1.00 62.88 93 GLN A C 1
ATOM 763 O O . GLN A 1 93 ? 10.479 7.336 8.170 1.00 62.88 93 GLN A O 1
ATOM 768 N N . GLU A 1 94 ? 9.824 9.191 9.232 1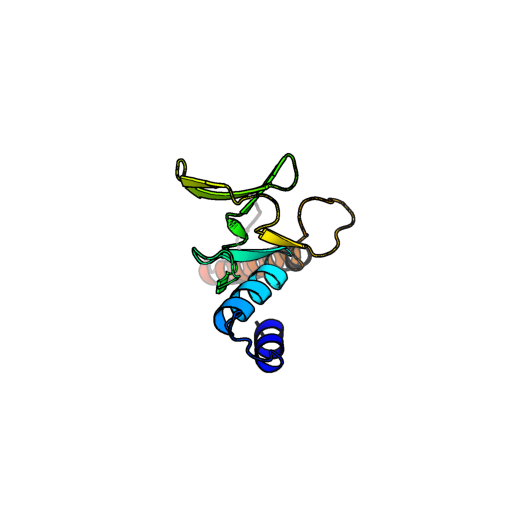.00 65.31 94 GLU A N 1
ATOM 769 C CA . GLU A 1 94 ? 8.896 8.498 10.138 1.00 65.31 94 GLU A CA 1
ATOM 770 C C . GLU A 1 94 ? 7.477 8.352 9.566 1.00 65.31 94 GLU A C 1
ATOM 772 O O . GLU A 1 94 ? 6.681 7.558 10.067 1.00 65.31 94 GLU A O 1
ATOM 777 N N . ILE A 1 95 ? 7.158 9.108 8.509 1.00 67.25 95 ILE A N 1
ATOM 778 C CA . ILE A 1 95 ? 5.786 9.290 8.013 1.00 67.25 95 ILE A CA 1
ATOM 779 C C . ILE A 1 95 ? 5.433 8.275 6.915 1.00 67.25 95 ILE A C 1
ATOM 781 O O . ILE A 1 95 ? 4.341 7.709 6.943 1.00 67.25 95 ILE A O 1
ATOM 785 N N . TYR A 1 96 ? 6.344 8.005 5.975 1.00 74.75 96 TYR A N 1
ATOM 786 C CA . TYR A 1 96 ? 6.136 7.074 4.858 1.00 74.75 96 TYR A CA 1
ATOM 787 C C . TYR A 1 96 ? 7.225 6.005 4.804 1.00 74.75 96 TYR A C 1
ATOM 789 O O . TYR A 1 96 ? 8.378 6.280 5.119 1.00 74.75 96 TYR A O 1
ATOM 797 N N . GLY A 1 97 ? 6.851 4.792 4.401 1.00 67.44 97 GLY A N 1
ATOM 798 C CA . GLY A 1 97 ? 7.799 3.745 4.036 1.00 67.44 97 GLY A CA 1
ATOM 799 C C . GLY A 1 97 ? 8.452 4.022 2.681 1.00 67.44 97 GLY A C 1
ATOM 800 O O . GLY A 1 97 ? 7.845 4.646 1.802 1.00 67.44 97 GLY A O 1
ATOM 801 N N . LEU A 1 98 ? 9.689 3.545 2.523 1.00 76.62 98 LEU A N 1
ATOM 802 C CA . LEU A 1 98 ? 10.471 3.658 1.296 1.00 76.62 98 LEU A CA 1
ATOM 803 C C . LEU A 1 98 ? 10.284 2.398 0.431 1.00 76.62 98 LEU A C 1
ATOM 805 O O . LEU A 1 98 ? 10.633 1.307 0.873 1.00 76.62 98 LEU A O 1
ATOM 809 N N . PRO A 1 99 ? 9.787 2.515 -0.811 1.00 76.94 99 PRO A N 1
ATOM 810 C CA . PRO A 1 99 ? 9.676 1.364 -1.697 1.00 76.94 99 PRO A CA 1
ATOM 811 C C . PRO A 1 99 ? 11.037 0.741 -2.058 1.00 76.94 99 PRO A C 1
ATOM 813 O O . PRO A 1 99 ? 11.922 1.429 -2.572 1.00 76.94 99 PRO A O 1
ATOM 816 N N . GLU A 1 100 ? 11.158 -0.585 -1.921 1.00 71.44 100 GLU A N 1
ATOM 817 C CA . GLU A 1 100 ? 12.380 -1.362 -2.224 1.00 71.44 100 GLU A CA 1
ATOM 818 C C . GLU A 1 100 ? 12.908 -1.111 -3.658 1.00 71.44 100 GLU A C 1
ATOM 820 O O . GLU A 1 100 ? 14.117 -1.026 -3.895 1.00 71.44 100 GLU A O 1
ATOM 825 N N . TRP A 1 101 ? 12.009 -0.916 -4.631 1.00 77.50 101 TRP A N 1
ATOM 826 C CA . TRP A 1 101 ? 12.361 -0.752 -6.049 1.00 77.50 101 TRP A CA 1
ATOM 827 C C . TRP A 1 101 ? 13.033 0.582 -6.396 1.00 77.50 101 TRP A C 1
ATOM 829 O O . TRP A 1 101 ? 13.613 0.684 -7.478 1.00 77.50 101 TRP A O 1
ATOM 839 N N . ILE A 1 102 ? 13.006 1.591 -5.518 1.00 79.12 102 ILE A N 1
ATOM 840 C CA . ILE A 1 102 ? 13.686 2.874 -5.775 1.00 79.12 102 ILE A CA 1
ATOM 841 C C . ILE A 1 102 ? 15.194 2.659 -5.936 1.00 79.12 102 ILE A C 1
ATOM 843 O O . ILE A 1 102 ? 15.812 3.254 -6.818 1.00 79.12 102 ILE A O 1
ATOM 847 N N . SER A 1 103 ? 15.773 1.749 -5.150 1.00 79.56 103 SER A N 1
ATOM 848 C CA . SER A 1 103 ? 17.189 1.377 -5.262 1.00 79.56 103 SER A CA 1
ATOM 849 C C . SER A 1 103 ? 17.530 0.756 -6.625 1.00 79.56 103 SER A C 1
ATOM 851 O O . SER A 1 103 ? 18.588 1.019 -7.192 1.00 79.56 103 SER A O 1
ATOM 853 N N . ALA A 1 104 ? 16.600 -0.016 -7.191 1.00 82.62 104 ALA A N 1
ATOM 854 C CA . ALA A 1 104 ? 16.764 -0.696 -8.472 1.00 82.62 104 ALA A CA 1
ATOM 855 C C . ALA A 1 104 ? 16.441 0.197 -9.684 1.00 82.62 104 ALA A C 1
ATOM 857 O O . ALA A 1 104 ? 16.727 -0.181 -10.823 1.00 82.62 104 ALA A O 1
ATOM 858 N N . LEU A 1 105 ? 15.856 1.381 -9.465 1.00 86.69 105 LEU A N 1
ATOM 859 C CA . LEU A 1 105 ? 15.396 2.271 -10.530 1.00 86.69 105 LEU A CA 1
ATOM 860 C C . LEU A 1 105 ? 16.544 2.718 -11.443 1.00 86.69 105 LEU A C 1
ATOM 862 O O . LEU A 1 105 ? 16.394 2.712 -12.661 1.00 86.69 105 LEU A O 1
ATOM 866 N N . GLN A 1 106 ? 17.703 3.051 -10.871 1.00 85.81 106 GLN A N 1
ATOM 867 C CA . GLN A 1 106 ? 18.875 3.468 -11.649 1.00 85.81 106 GLN A CA 1
ATOM 868 C C . GLN A 1 106 ? 19.375 2.349 -12.567 1.00 85.81 106 GLN A C 1
ATOM 870 O O . GLN A 1 106 ? 19.665 2.583 -13.739 1.00 85.81 106 GLN A O 1
ATOM 875 N N . SER A 1 107 ? 19.403 1.110 -12.073 1.00 87.50 107 SER A N 1
ATOM 876 C CA . SER A 1 107 ? 19.766 -0.052 -12.887 1.00 87.50 107 SER A CA 1
ATOM 877 C C . SER A 1 107 ? 18.747 -0.313 -14.000 1.00 87.50 107 SER A C 1
ATOM 879 O O . SER A 1 107 ? 19.140 -0.635 -15.121 1.00 87.50 107 SER A O 1
ATOM 881 N N . ALA A 1 108 ? 17.451 -0.136 -13.727 1.00 87.50 108 ALA A N 1
ATOM 882 C CA . ALA A 1 108 ? 16.401 -0.260 -14.735 1.00 87.50 108 ALA A CA 1
ATOM 883 C C . ALA A 1 108 ? 16.526 0.803 -15.842 1.00 87.50 108 ALA A C 1
ATOM 885 O O . ALA A 1 108 ? 16.494 0.445 -17.018 1.00 87.50 108 ALA A O 1
ATOM 886 N N . LEU A 1 109 ? 16.746 2.074 -15.485 1.00 88.75 109 LEU A N 1
ATOM 887 C CA . LEU A 1 109 ? 16.950 3.171 -16.443 1.00 88.75 109 LEU A CA 1
ATOM 888 C C . LEU A 1 109 ? 18.217 2.969 -17.287 1.00 88.75 109 LEU A C 1
ATOM 890 O O . LEU A 1 109 ? 18.216 3.192 -18.501 1.00 88.75 109 LEU A O 1
ATOM 894 N N . LEU A 1 110 ? 19.300 2.486 -16.674 1.00 90.06 110 LEU A N 1
ATOM 895 C CA . LEU A 1 110 ? 20.522 2.150 -17.402 1.00 90.06 110 LEU A CA 1
ATOM 896 C C . LEU A 1 110 ? 20.278 1.011 -18.405 1.00 90.06 110 LEU A C 1
ATOM 898 O O . LEU A 1 110 ? 20.726 1.071 -19.548 1.00 90.06 110 LEU A O 1
ATOM 902 N N . ASN A 1 111 ? 19.519 -0.008 -18.011 1.00 91.69 111 ASN A N 1
ATOM 903 C CA . ASN A 1 111 ? 19.179 -1.115 -18.899 1.00 91.69 111 ASN A CA 1
ATOM 904 C C . ASN A 1 111 ? 18.238 -0.688 -20.044 1.00 91.69 111 ASN A C 1
ATOM 906 O O . ASN A 1 111 ? 18.398 -1.130 -21.185 1.00 91.69 111 ASN A O 1
ATOM 910 N N . GLU A 1 112 ? 17.279 0.194 -19.763 1.00 89.69 112 GLU A N 1
ATOM 911 C CA . GLU A 1 112 ? 16.397 0.779 -20.774 1.00 89.69 112 GLU A CA 1
ATOM 912 C C . GLU A 1 112 ? 17.196 1.597 -21.793 1.00 89.69 112 GLU A C 1
ATOM 914 O O . GLU A 1 112 ? 17.076 1.362 -22.997 1.00 89.69 112 GLU A O 1
ATOM 919 N N . SER A 1 113 ? 18.076 2.490 -21.330 1.00 86.31 113 SER A N 1
ATOM 920 C CA . SER A 1 113 ? 18.919 3.302 -22.216 1.00 86.31 113 SER A CA 1
ATOM 921 C C . SER A 1 113 ? 19.859 2.447 -23.073 1.00 86.31 113 SER A C 1
ATOM 923 O O . SER A 1 113 ? 19.976 2.696 -24.273 1.00 86.31 113 SER A O 1
ATOM 925 N N . ALA A 1 114 ? 20.438 1.372 -22.527 1.00 87.50 114 ALA A N 1
ATOM 926 C CA . ALA A 1 114 ? 21.236 0.413 -23.294 1.00 87.50 114 ALA A CA 1
ATOM 927 C C . ALA A 1 114 ? 20.412 -0.322 -24.368 1.00 87.50 114 ALA A C 1
ATOM 929 O O . ALA A 1 114 ? 20.885 -0.548 -25.485 1.00 87.50 114 ALA A O 1
ATOM 930 N N . THR A 1 115 ? 19.165 -0.680 -24.057 1.00 87.44 115 THR A N 1
ATOM 931 C CA . THR A 1 115 ? 18.260 -1.344 -25.007 1.00 87.44 115 THR A CA 1
ATOM 932 C C . THR A 1 115 ? 17.835 -0.390 -26.123 1.00 87.44 115 THR A C 1
ATOM 934 O O . THR A 1 115 ? 17.878 -0.757 -27.298 1.00 87.44 115 THR A O 1
ATOM 937 N N . LEU A 1 116 ? 17.491 0.854 -25.778 1.00 86.12 116 LEU A N 1
ATOM 938 C CA . LEU A 1 116 ? 17.179 1.909 -26.743 1.00 86.12 116 LEU A CA 1
ATOM 939 C C . LEU A 1 116 ? 18.378 2.233 -27.633 1.00 86.12 116 LEU A C 1
ATOM 941 O O . LEU A 1 116 ? 18.200 2.398 -28.838 1.00 86.12 116 LEU A O 1
ATOM 945 N N . PHE A 1 117 ? 19.589 2.273 -27.072 1.00 80.19 117 PHE A N 1
ATOM 946 C CA . PHE A 1 117 ? 20.819 2.461 -27.837 1.00 80.19 117 PHE A CA 1
ATOM 947 C C . PHE A 1 117 ? 20.993 1.360 -28.885 1.00 80.19 117 PHE A C 1
ATOM 949 O O . PHE A 1 117 ? 21.162 1.662 -30.063 1.00 80.19 117 PHE A O 1
ATOM 956 N N . ARG A 1 118 ? 20.865 0.084 -28.491 1.00 82.31 118 ARG A N 1
ATOM 957 C CA . ARG A 1 118 ? 20.945 -1.053 -29.426 1.00 82.31 118 ARG A CA 1
ATOM 958 C C . ARG A 1 118 ? 19.872 -0.970 -30.505 1.00 82.31 118 ARG A C 1
ATOM 960 O O . ARG A 1 118 ? 20.178 -1.136 -31.679 1.00 82.31 118 ARG A O 1
ATOM 967 N N . ARG A 1 119 ? 18.625 -0.680 -30.125 1.00 83.12 119 ARG A N 1
ATOM 968 C CA . ARG A 1 119 ? 17.512 -0.567 -31.074 1.00 83.12 119 ARG A CA 1
ATOM 969 C C . ARG A 1 119 ? 17.767 0.532 -32.106 1.00 83.12 119 ARG A C 1
ATOM 971 O O . ARG A 1 119 ? 17.688 0.264 -33.299 1.00 83.12 119 ARG A O 1
ATOM 978 N N . LYS A 1 120 ? 18.149 1.728 -31.655 1.00 77.31 120 LYS A N 1
ATOM 979 C CA . LYS A 1 120 ? 18.470 2.858 -32.538 1.00 77.31 120 LYS A CA 1
ATOM 980 C C . LYS A 1 120 ? 19.706 2.597 -33.399 1.00 77.31 120 LYS A C 1
ATOM 982 O O . LYS A 1 120 ? 19.730 3.027 -34.546 1.00 77.31 120 LYS A O 1
ATOM 987 N N . TYR A 1 121 ? 20.705 1.883 -32.878 1.00 72.62 121 TYR A N 1
ATOM 988 C CA . TYR A 1 121 ? 21.894 1.484 -33.636 1.00 72.62 121 TYR A CA 1
ATOM 989 C C . TYR A 1 121 ? 21.531 0.609 -34.846 1.00 72.62 121 TYR A C 1
ATOM 991 O O . TYR A 1 121 ? 22.035 0.846 -35.941 1.00 72.62 121 TYR A O 1
ATOM 999 N N . TYR A 1 122 ? 20.617 -0.352 -34.678 1.00 73.75 122 TYR A N 1
ATOM 1000 C CA . TYR A 1 122 ? 20.161 -1.200 -35.784 1.00 73.75 122 TYR A CA 1
ATOM 1001 C C . TYR A 1 122 ? 19.136 -0.511 -36.699 1.00 73.75 122 TYR A C 1
ATOM 1003 O O . TYR A 1 122 ? 19.193 -0.712 -37.908 1.00 73.75 122 TYR A O 1
ATOM 1011 N N . GLU A 1 123 ? 18.230 0.314 -36.160 1.00 72.44 123 GLU A N 1
ATOM 1012 C CA . GLU A 1 123 ? 17.218 1.032 -36.958 1.00 72.44 123 GLU A CA 1
ATOM 1013 C C . GLU A 1 123 ? 17.834 2.125 -37.848 1.00 72.44 123 GLU A C 1
ATOM 1015 O O . GLU A 1 123 ? 17.411 2.289 -38.989 1.00 72.44 123 GLU A O 1
ATOM 1020 N N . ASN A 1 124 ? 18.856 2.845 -37.372 1.00 67.62 124 ASN A N 1
ATOM 1021 C CA . ASN A 1 124 ? 19.466 3.939 -38.135 1.00 67.62 124 ASN A CA 1
ATOM 1022 C C . ASN A 1 124 ? 20.537 3.477 -39.134 1.00 67.62 124 ASN A C 1
ATOM 1024 O O . ASN A 1 124 ? 21.063 4.310 -39.870 1.00 67.62 124 ASN A O 1
ATOM 1028 N N . GLY A 1 125 ? 20.889 2.185 -39.154 1.00 55.94 125 GLY A N 1
ATOM 1029 C CA . GLY A 1 125 ? 21.793 1.566 -40.134 1.00 55.94 125 GLY A CA 1
ATOM 1030 C C . GLY A 1 125 ? 23.195 2.179 -40.249 1.00 55.94 125 GLY A C 1
ATOM 1031 O O . GLY A 1 125 ? 23.972 1.769 -41.107 1.00 55.94 125 GLY A O 1
ATOM 1032 N N . SER A 1 126 ? 23.542 3.159 -39.418 1.00 47.59 126 SER A N 1
ATOM 1033 C CA . SER A 1 126 ? 24.662 4.042 -39.688 1.00 47.59 126 SER A CA 1
ATOM 1034 C C . SER A 1 126 ? 25.454 4.290 -38.423 1.00 47.59 12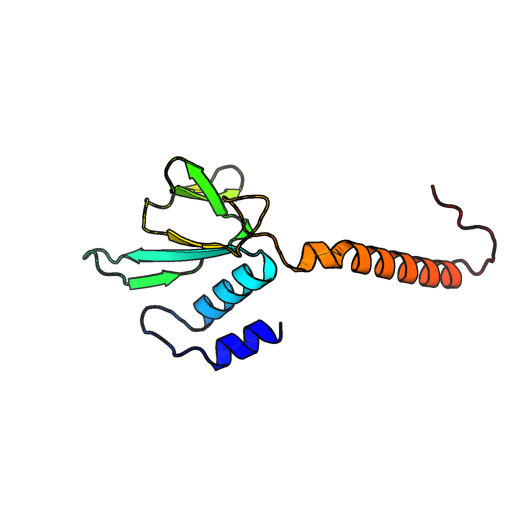6 SER A C 1
ATOM 1036 O O . SER A 1 126 ? 24.959 4.786 -37.413 1.00 47.59 126 SER A O 1
ATOM 1038 N N . HIS A 1 127 ? 26.733 3.960 -38.525 1.00 54.06 127 HIS A N 1
ATOM 1039 C CA . HIS A 1 127 ? 27.803 4.210 -37.568 1.00 54.06 127 HIS A CA 1
ATOM 1040 C C . HIS A 1 127 ? 28.098 5.722 -37.405 1.00 54.06 127 HIS A C 1
ATOM 1042 O O . HIS A 1 127 ? 29.188 6.114 -36.999 1.00 54.06 127 HIS A O 1
ATOM 1048 N N . ALA A 1 128 ? 27.137 6.585 -37.740 1.00 48.72 128 ALA A N 1
ATOM 1049 C CA . ALA A 1 128 ? 27.231 8.030 -37.684 1.00 48.72 128 ALA A CA 1
ATOM 1050 C C . ALA A 1 128 ? 26.614 8.532 -36.370 1.00 48.72 128 ALA A C 1
ATOM 1052 O O . ALA A 1 128 ? 25.437 8.869 -36.299 1.00 48.72 128 ALA A O 1
ATOM 1053 N N . GLY A 1 129 ? 27.451 8.516 -35.328 1.00 47.97 129 GLY A N 1
ATOM 1054 C CA . GLY A 1 129 ? 27.426 9.423 -34.178 1.00 47.97 129 GLY A CA 1
ATOM 1055 C C . GLY A 1 129 ? 26.076 9.691 -33.519 1.00 47.97 129 GLY A C 1
ATOM 1056 O O . GLY A 1 129 ? 25.419 10.680 -33.828 1.00 47.97 129 GLY A O 1
ATOM 1057 N N . PHE A 1 130 ? 25.726 8.892 -32.511 1.00 49.00 130 PHE A N 1
ATOM 1058 C CA . PHE A 1 130 ? 24.741 9.312 -31.516 1.00 49.00 130 PHE A CA 1
ATOM 1059 C C . PHE A 1 130 ? 25.476 9.896 -30.303 1.00 49.00 130 PHE A C 1
ATOM 1061 O O . PHE A 1 130 ? 25.777 9.182 -29.348 1.00 49.00 130 PHE A O 1
ATOM 1068 N N . THR A 1 131 ? 25.817 11.185 -30.365 1.00 43.25 131 THR A N 1
ATOM 1069 C CA . THR A 1 131 ? 26.284 11.947 -29.197 1.00 43.25 131 THR A CA 1
ATOM 1070 C C . THR A 1 131 ? 25.070 12.579 -28.519 1.00 43.25 131 THR A C 1
ATOM 1072 O O . THR A 1 131 ? 24.246 13.206 -29.182 1.00 43.25 131 THR A O 1
ATOM 1075 N N . CYS A 1 132 ? 24.952 12.372 -27.208 1.00 38.75 132 CYS A N 1
ATOM 1076 C CA . CYS A 1 132 ? 23.878 12.861 -26.348 1.00 38.75 132 CYS A CA 1
ATOM 1077 C C . CYS A 1 132 ? 23.610 14.365 -26.544 1.00 38.75 132 CYS A C 1
ATOM 1079 O O . CYS A 1 132 ? 24.535 15.170 -26.446 1.00 38.75 132 CYS A O 1
ATOM 1081 N N . THR A 1 133 ? 22.345 14.724 -26.776 1.00 36.09 133 THR A N 1
ATOM 1082 C CA . THR A 1 133 ? 21.787 16.056 -26.484 1.00 36.09 133 THR A CA 1
ATOM 1083 C C . THR A 1 133 ? 20.725 15.905 -25.413 1.00 36.09 133 THR A C 1
ATOM 1085 O O . THR A 1 133 ? 20.080 14.829 -25.391 1.00 36.09 133 THR A O 1
#

pLDDT: mean 76.91, std 11.16, range [36.09, 91.69]

Organism: NCBI:txid104087